Protein AF-A0A1G9JHH9-F1 (afdb_monomer_lite)

Structure (mmCIF, N/CA/C/O backbone):
data_AF-A0A1G9JHH9-F1
#
_entry.id   AF-A0A1G9JHH9-F1
#
loop_
_atom_site.group_PDB
_atom_site.id
_atom_site.type_symbol
_atom_site.label_atom_id
_atom_site.label_alt_id
_atom_site.label_comp_id
_atom_site.label_asym_id
_atom_site.label_entity_id
_atom_site.label_seq_id
_atom_site.pdbx_PDB_ins_code
_atom_site.Cartn_x
_atom_site.Cartn_y
_atom_site.Cartn_z
_atom_site.occupancy
_atom_site.B_iso_or_equiv
_atom_site.auth_seq_id
_atom_site.auth_comp_id
_atom_site.auth_asym_id
_atom_site.auth_atom_id
_atom_site.pdbx_PDB_model_num
ATOM 1 N N . MET A 1 1 ? 4.593 0.208 3.581 1.00 91.00 1 MET A N 1
ATOM 2 C CA . MET A 1 1 ? 3.877 0.507 2.322 1.00 91.00 1 MET A CA 1
ATOM 3 C C . MET A 1 1 ? 2.399 0.477 2.636 1.00 91.00 1 MET A C 1
ATOM 5 O O . MET A 1 1 ? 1.933 -0.520 3.154 1.00 91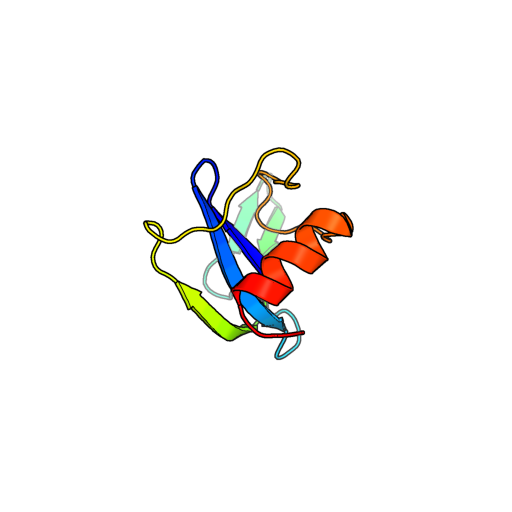.00 1 MET A O 1
ATOM 9 N N . PHE A 1 2 ? 1.692 1.583 2.410 1.00 94.19 2 PHE A N 1
ATOM 10 C CA . PHE A 1 2 ? 0.242 1.646 2.594 1.00 94.19 2 PHE A CA 1
ATOM 11 C C . PHE A 1 2 ? -0.433 1.544 1.232 1.00 94.19 2 PHE A C 1
ATOM 13 O O . PHE A 1 2 ? -0.028 2.243 0.302 1.00 94.19 2 PHE A O 1
ATOM 20 N N . THR A 1 3 ? -1.455 0.699 1.124 1.00 94.50 3 THR A N 1
ATOM 21 C CA . THR A 1 3 ? -2.182 0.472 -0.129 1.00 94.50 3 THR A CA 1
ATOM 22 C C . THR A 1 3 ? -3.529 1.160 -0.093 1.00 94.50 3 THR A C 1
ATOM 24 O O . THR A 1 3 ? -4.318 0.945 0.827 1.00 94.50 3 THR A O 1
ATOM 27 N N . HIS A 1 4 ? -3.795 1.969 -1.113 1.00 94.88 4 HIS A N 1
ATOM 28 C CA . HIS A 1 4 ? -5.016 2.747 -1.253 1.00 94.88 4 HIS A CA 1
ATOM 29 C C . HIS A 1 4 ? -5.716 2.415 -2.571 1.00 94.88 4 HIS A C 1
ATOM 31 O O . HIS A 1 4 ? -5.116 2.502 -3.640 1.00 94.88 4 HIS A O 1
ATOM 37 N N . ILE A 1 5 ? -7.007 2.095 -2.502 1.00 93.88 5 ILE A N 1
ATOM 38 C CA . ILE A 1 5 ? -7.862 1.901 -3.671 1.00 93.88 5 ILE A CA 1
ATOM 39 C C . ILE A 1 5 ? -8.602 3.215 -3.957 1.00 93.88 5 ILE A C 1
ATOM 41 O O . ILE A 1 5 ? -9.373 3.677 -3.106 1.00 93.88 5 ILE A O 1
ATOM 45 N N . PRO A 1 6 ? -8.445 3.812 -5.157 1.00 90.88 6 PRO A N 1
ATOM 46 C CA . PRO A 1 6 ? -9.176 5.013 -5.539 1.00 90.88 6 PRO A CA 1
ATOM 47 C C . PRO A 1 6 ? -10.684 4.885 -5.308 1.00 90.88 6 PRO A C 1
ATOM 49 O O . PRO A 1 6 ? -11.307 3.888 -5.684 1.00 90.88 6 PRO A O 1
ATOM 52 N N . LYS A 1 7 ? -11.273 5.930 -4.714 1.00 90.69 7 LYS A N 1
ATOM 53 C CA . LYS A 1 7 ? -12.705 6.021 -4.371 1.00 90.69 7 LYS A CA 1
ATOM 54 C C . LYS A 1 7 ? -13.191 5.000 -3.327 1.00 90.69 7 LYS A C 1
ATOM 56 O O . LYS A 1 7 ? -14.397 4.884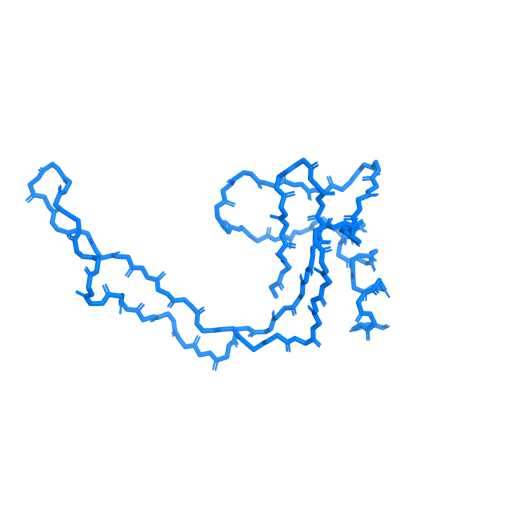 -3.143 1.00 90.69 7 LYS A O 1
ATOM 61 N N . ALA A 1 8 ? -12.292 4.257 -2.680 1.00 94.50 8 ALA A N 1
ATOM 62 C CA . ALA A 1 8 ? -12.632 3.347 -1.586 1.00 94.50 8 ALA A CA 1
ATOM 63 C C . ALA A 1 8 ? -11.879 3.708 -0.301 1.00 94.50 8 ALA A C 1
ATOM 65 O O . ALA A 1 8 ? -12.519 3.983 0.705 1.00 94.50 8 ALA A O 1
ATOM 66 N N . GLY A 1 9 ? -10.546 3.763 -0.343 1.00 95.56 9 GLY A N 1
ATOM 67 C CA . GLY A 1 9 ? -9.722 4.076 0.824 1.00 95.56 9 GLY A CA 1
ATOM 68 C C . GLY A 1 9 ? -8.520 3.152 0.983 1.00 95.56 9 GLY A C 1
ATOM 69 O O . GLY A 1 9 ? -8.154 2.417 0.063 1.00 95.56 9 GLY A O 1
ATOM 70 N N . TYR A 1 10 ? -7.888 3.211 2.152 1.00 96.50 10 TYR A N 1
ATOM 71 C CA . TYR A 1 10 ? -6.751 2.367 2.507 1.00 96.50 10 TYR A CA 1
ATOM 72 C C . TYR A 1 10 ? -7.217 0.958 2.872 1.00 96.50 10 TYR A C 1
ATOM 74 O O . TYR A 1 10 ? -8.122 0.797 3.682 1.00 96.50 10 TYR A O 1
ATOM 82 N N . VAL A 1 11 ? -6.595 -0.056 2.274 1.00 97.00 11 VAL A N 1
ATOM 83 C CA . VAL A 1 11 ? -7.005 -1.469 2.404 1.00 97.00 11 VAL A CA 1
ATOM 84 C C . VAL A 1 11 ? -5.930 -2.367 2.990 1.00 97.00 11 VAL A C 1
ATOM 86 O O . VAL A 1 11 ? -6.194 -3.530 3.266 1.00 97.00 11 VAL A O 1
ATOM 89 N N . GLY A 1 12 ? -4.714 -1.865 3.178 1.00 95.19 12 GLY A N 1
ATOM 90 C CA . GLY A 1 12 ? -3.675 -2.685 3.771 1.00 95.19 12 GLY A CA 1
ATOM 91 C C . GLY A 1 12 ? -2.351 -1.982 3.945 1.00 95.19 12 GLY A C 1
ATOM 92 O O . GLY A 1 12 ? -2.121 -0.864 3.463 1.00 95.19 12 GLY A O 1
ATOM 93 N N . VAL A 1 13 ? -1.478 -2.703 4.624 1.00 95.38 13 VAL A N 1
ATOM 94 C CA . VAL A 1 13 ? -0.128 -2.309 4.971 1.00 95.38 13 VAL A CA 1
ATOM 95 C C . VAL A 1 13 ? 0.817 -3.497 4.798 1.00 95.38 13 VAL A C 1
ATOM 97 O O . VAL A 1 13 ? 0.485 -4.634 5.138 1.00 95.38 13 VAL A O 1
ATOM 100 N N . GLY A 1 14 ? 1.965 -3.217 4.193 1.00 93.88 14 GLY A N 1
ATOM 101 C CA . GLY A 1 14 ? 3.021 -4.188 3.944 1.00 93.88 14 GLY A CA 1
ATOM 102 C C . GLY A 1 14 ? 4.410 -3.577 4.108 1.00 93.88 14 GLY A C 1
ATOM 103 O O . GLY A 1 14 ? 4.610 -2.394 3.816 1.00 93.88 14 GLY A O 1
ATOM 104 N N . THR A 1 15 ? 5.409 -4.363 4.476 1.00 93.25 15 THR A N 1
ATOM 105 C CA . THR A 1 15 ? 6.824 -3.977 4.444 1.00 93.25 15 THR A CA 1
ATOM 106 C C . THR A 1 15 ? 7.467 -4.476 3.159 1.00 93.25 15 THR A C 1
ATOM 108 O O . THR A 1 15 ? 7.227 -5.598 2.717 1.00 93.25 15 THR A O 1
ATOM 111 N N . VAL A 1 16 ? 8.298 -3.636 2.536 1.00 93.25 16 VAL A N 1
ATOM 112 C CA . VAL A 1 16 ? 9.108 -4.052 1.382 1.00 93.25 16 VAL A CA 1
ATOM 113 C C . VAL A 1 16 ? 10.102 -5.105 1.861 1.00 93.25 16 VAL A C 1
ATOM 115 O O . VAL A 1 16 ? 10.933 -4.816 2.718 1.00 93.25 16 VAL A O 1
ATOM 118 N N . SER A 1 17 ? 9.997 -6.322 1.334 1.00 93.75 17 SER A N 1
ATOM 119 C CA . SER A 1 17 ? 10.748 -7.484 1.823 1.00 93.75 17 SER A CA 1
ATOM 120 C C . SER A 1 17 ? 12.014 -7.788 1.023 1.00 93.75 17 SER A C 1
ATOM 122 O O . SER A 1 17 ? 12.764 -8.696 1.375 1.00 93.75 17 SER A O 1
ATOM 124 N N . GLY A 1 18 ? 12.287 -7.025 -0.034 1.00 91.50 18 GLY A N 1
ATOM 125 C CA . GLY A 1 18 ? 13.474 -7.194 -0.861 1.00 91.50 18 GLY A CA 1
ATOM 126 C C . GLY A 1 18 ? 13.614 -6.117 -1.931 1.00 91.50 18 GLY A C 1
ATOM 127 O O . GLY A 1 18 ? 12.791 -5.207 -2.039 1.00 91.50 18 GLY A O 1
ATOM 128 N N . GLU A 1 19 ? 14.678 -6.229 -2.722 1.00 91.62 19 GLU A N 1
ATOM 129 C CA . GLU A 1 19 ? 14.964 -5.290 -3.806 1.00 91.62 19 GLU A CA 1
ATOM 130 C C . GLU A 1 19 ? 13.930 -5.390 -4.942 1.00 91.62 19 GLU A C 1
ATOM 132 O O . GLU A 1 19 ? 13.416 -6.486 -5.201 1.00 91.62 19 GLU A O 1
ATOM 137 N N . PRO A 1 20 ? 13.629 -4.275 -5.639 1.00 90.12 20 PRO A N 1
ATOM 138 C CA . PRO A 1 20 ? 12.858 -4.303 -6.875 1.00 90.12 20 PRO A CA 1
ATOM 139 C C . PRO A 1 20 ? 13.502 -5.240 -7.899 1.00 90.12 20 PRO A C 1
ATOM 141 O O . PRO A 1 20 ? 14.716 -5.210 -8.091 1.00 90.12 20 PRO A O 1
ATOM 144 N N . ARG A 1 21 ? 12.693 -6.047 -8.585 1.00 88.75 21 ARG A N 1
ATOM 145 C CA . ARG A 1 21 ? 13.155 -6.972 -9.627 1.00 88.75 21 ARG A CA 1
ATOM 146 C C . ARG A 1 21 ? 12.428 -6.683 -10.935 1.00 88.75 21 ARG A C 1
ATOM 148 O O . ARG A 1 21 ? 11.242 -6.348 -10.881 1.00 88.75 21 ARG A O 1
ATOM 155 N N . PRO A 1 22 ? 13.099 -6.796 -12.091 1.00 88.00 22 PRO A N 1
ATOM 156 C CA . PRO A 1 22 ? 12.408 -6.718 -13.367 1.00 88.00 22 PRO A CA 1
ATOM 157 C C . PRO A 1 22 ? 11.399 -7.866 -13.460 1.00 88.00 22 PRO A C 1
ATOM 159 O O . PRO A 1 22 ? 11.678 -8.990 -13.040 1.00 88.00 22 PRO A O 1
ATOM 162 N N . PHE A 1 23 ? 10.219 -7.579 -13.993 1.00 86.44 23 PHE A N 1
ATOM 163 C CA . PHE A 1 23 ? 9.251 -8.602 -14.349 1.00 86.44 23 PHE A CA 1
ATOM 164 C C . PHE A 1 23 ? 9.560 -9.066 -15.774 1.00 86.44 23 PHE A C 1
ATOM 166 O 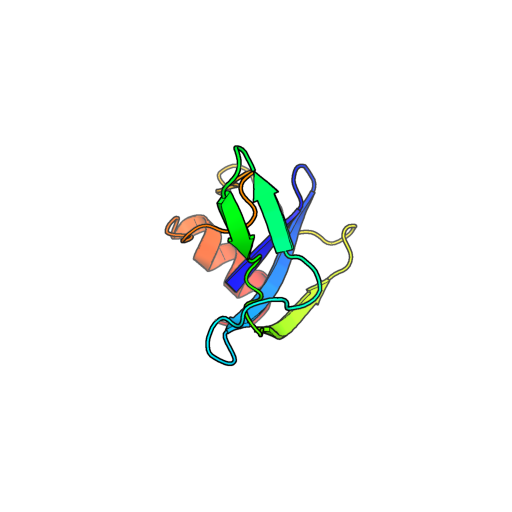O . PHE A 1 23 ? 9.222 -8.383 -16.738 1.00 86.44 23 PHE A O 1
ATOM 173 N N . GLU A 1 24 ? 10.266 -10.195 -15.896 1.00 76.12 24 GLU A N 1
ATOM 174 C CA . GLU A 1 24 ? 10.837 -10.682 -17.166 1.00 76.12 24 GLU A CA 1
ATOM 175 C C . GLU A 1 24 ? 9.788 -10.882 -18.271 1.00 76.12 24 GLU A C 1
ATOM 177 O O . GLU A 1 24 ? 10.093 -10.732 -19.451 1.00 76.12 24 GLU A O 1
ATOM 182 N N . GLU A 1 25 ? 8.540 -11.165 -17.894 1.00 70.00 25 GLU A N 1
ATOM 183 C CA . GLU A 1 25 ? 7.435 -11.404 -18.825 1.00 70.00 25 GLU A CA 1
ATOM 184 C C . GLU A 1 25 ? 6.751 -10.118 -19.331 1.00 70.00 25 GLU A C 1
ATOM 186 O O . GLU A 1 25 ? 6.004 -10.183 -20.307 1.00 70.00 25 GLU A O 1
ATOM 191 N N . ALA A 1 26 ? 7.007 -8.944 -18.732 1.00 68.50 26 ALA A N 1
ATOM 192 C CA . ALA A 1 26 ? 6.470 -7.660 -19.205 1.00 68.50 26 ALA A CA 1
ATOM 193 C C . ALA A 1 26 ? 7.585 -6.722 -19.678 1.00 68.50 26 ALA A C 1
ATOM 195 O O . ALA A 1 26 ? 7.958 -5.746 -19.017 1.00 68.50 26 ALA A O 1
ATOM 196 N N . VAL A 1 27 ? 8.094 -7.020 -20.872 1.00 73.00 27 VAL A N 1
ATOM 197 C CA . VAL A 1 27 ? 8.911 -6.089 -21.651 1.00 73.00 27 VAL A CA 1
ATOM 198 C C . VAL A 1 27 ? 7.997 -5.354 -22.626 1.00 73.00 27 VAL A C 1
ATOM 200 O O . VAL A 1 27 ? 7.345 -5.967 -23.471 1.00 73.00 27 VAL A O 1
ATOM 203 N N . LEU A 1 28 ? 7.927 -4.030 -22.498 1.00 76.44 28 LEU A N 1
ATOM 204 C CA . LEU A 1 28 ? 7.094 -3.172 -23.338 1.00 76.44 28 LEU A CA 1
ATOM 205 C C . LEU A 1 28 ? 7.976 -2.362 -24.285 1.00 76.44 28 LEU A C 1
ATOM 207 O O . LEU A 1 28 ? 8.809 -1.584 -23.826 1.00 76.44 28 LEU A O 1
ATOM 211 N N . SER A 1 29 ? 7.749 -2.475 -25.593 1.00 77.75 29 SER A N 1
ATOM 212 C CA . SER A 1 29 ? 8.421 -1.614 -26.570 1.00 77.75 29 SER A CA 1
ATOM 213 C C . SER A 1 29 ? 7.640 -0.306 -26.732 1.00 77.75 29 SER A C 1
ATOM 215 O O . SER A 1 29 ? 6.530 -0.288 -27.270 1.00 77.75 29 SER A O 1
ATOM 217 N N . VAL A 1 30 ? 8.187 0.803 -26.227 1.00 78.88 30 VAL A N 1
ATOM 218 C CA . VAL A 1 30 ? 7.556 2.132 -26.239 1.00 78.88 30 VAL A CA 1
ATOM 219 C C . VAL A 1 30 ? 8.458 3.101 -26.994 1.00 78.88 30 VAL A C 1
ATOM 221 O O . VAL A 1 30 ? 9.516 3.483 -26.508 1.00 78.88 30 VAL A O 1
ATOM 224 N N . GLY A 1 31 ? 8.039 3.518 -28.193 1.00 81.75 31 GLY A N 1
ATOM 225 C CA . GLY A 1 31 ? 8.815 4.456 -29.017 1.00 81.75 31 GLY A CA 1
ATOM 226 C C . GLY A 1 31 ? 10.115 3.876 -29.590 1.00 81.75 31 GLY A C 1
ATOM 227 O O . GLY A 1 31 ? 11.008 4.642 -29.933 1.00 81.75 31 GLY A O 1
ATOM 228 N N . GLY A 1 32 ? 10.222 2.546 -29.694 1.00 85.06 32 GLY A N 1
ATOM 229 C CA . GLY A 1 32 ? 11.432 1.850 -30.147 1.00 85.06 32 GLY A CA 1
ATOM 230 C C . GLY A 1 32 ? 12.433 1.532 -29.032 1.00 85.06 32 GLY A C 1
ATOM 231 O O . GLY A 1 32 ? 13.491 0.981 -29.320 1.00 85.06 32 GLY A O 1
ATOM 232 N N . GLU A 1 33 ? 12.102 1.854 -27.778 1.00 83.44 33 GLU A N 1
ATOM 233 C CA . GLU A 1 33 ? 12.872 1.472 -26.594 1.00 83.44 33 GLU A CA 1
ATOM 234 C C . GLU A 1 33 ? 12.120 0.414 -25.787 1.00 83.44 33 GLU A C 1
ATOM 236 O O . GLU A 1 33 ? 10.934 0.579 -25.482 1.00 83.44 33 GLU A O 1
ATOM 241 N N . ASP A 1 34 ? 12.825 -0.639 -25.386 1.00 81.88 34 ASP A N 1
ATOM 242 C CA . ASP A 1 34 ? 12.277 -1.659 -24.501 1.00 81.88 34 ASP A CA 1
ATOM 243 C C . ASP A 1 34 ? 12.337 -1.181 -23.046 1.00 81.88 34 ASP A C 1
ATOM 245 O O . ASP A 1 34 ? 13.389 -0.800 -22.524 1.00 81.88 34 ASP A O 1
ATOM 249 N N . ARG A 1 35 ? 11.183 -1.186 -22.377 1.00 81.81 35 ARG A N 1
ATOM 250 C CA . ARG A 1 35 ? 11.028 -0.832 -20.965 1.00 81.81 35 ARG A CA 1
ATOM 251 C C . ARG A 1 35 ? 10.621 -2.062 -20.171 1.00 81.81 35 ARG A C 1
ATOM 253 O O . ARG A 1 35 ? 9.650 -2.729 -20.520 1.00 81.81 35 ARG A O 1
ATOM 260 N N . CYS A 1 36 ? 11.330 -2.313 -19.076 1.00 82.56 36 CYS A N 1
ATOM 261 C CA . CYS A 1 36 ? 10.962 -3.351 -18.121 1.00 82.56 36 CYS A CA 1
ATOM 262 C C . CYS A 1 36 ? 10.000 -2.793 -17.075 1.00 82.56 36 CYS A C 1
ATOM 264 O O . CYS A 1 36 ? 10.236 -1.718 -16.509 1.00 82.56 36 CYS A O 1
ATOM 266 N N . GLU A 1 37 ? 8.955 -3.552 -16.764 1.00 85.69 37 GLU A N 1
ATOM 267 C CA . GLU A 1 37 ? 8.199 -3.338 -15.536 1.00 85.69 37 GLU A CA 1
ATOM 268 C C . GLU A 1 37 ? 8.986 -3.861 -14.331 1.00 85.69 37 GLU A C 1
ATOM 270 O O . GLU A 1 37 ? 9.734 -4.835 -14.423 1.00 85.69 37 GLU A O 1
ATOM 275 N N . TRP A 1 38 ? 8.831 -3.198 -13.186 1.00 86.75 38 TRP A N 1
ATOM 276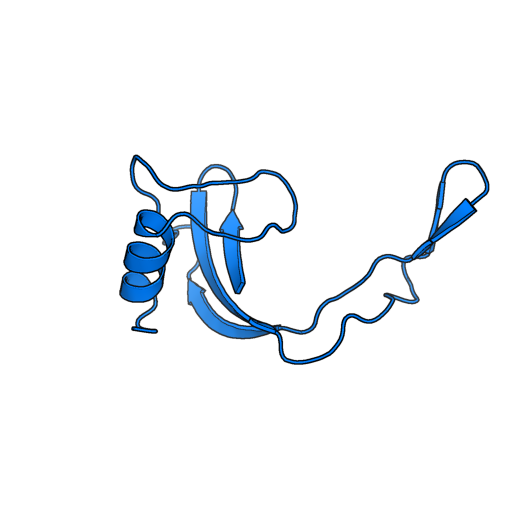 C CA . TRP A 1 38 ? 9.516 -3.562 -11.948 1.00 86.75 38 TRP A CA 1
ATOM 277 C C . TRP A 1 38 ? 8.495 -3.985 -10.905 1.00 86.75 38 TRP A C 1
ATOM 279 O O . TRP A 1 38 ? 7.552 -3.247 -10.612 1.00 86.75 38 TRP A O 1
ATOM 289 N N . ILE A 1 39 ? 8.722 -5.143 -10.297 1.00 89.12 39 ILE A N 1
ATOM 290 C CA . ILE A 1 39 ? 7.967 -5.614 -9.140 1.00 89.12 39 ILE A CA 1
ATOM 291 C C . ILE A 1 39 ? 8.776 -5.388 -7.870 1.00 89.12 39 ILE A C 1
ATOM 293 O O . ILE A 1 39 ? 9.984 -5.611 -7.828 1.00 89.12 39 ILE A O 1
ATOM 297 N N . VAL A 1 40 ? 8.102 -4.952 -6.810 1.00 90.31 40 VAL A N 1
ATOM 298 C CA . VAL A 1 40 ? 8.700 -4.798 -5.481 1.00 90.31 40 VAL A CA 1
ATOM 299 C C . VAL A 1 40 ? 8.056 -5.833 -4.564 1.00 90.31 40 VAL A C 1
ATOM 301 O O . VAL A 1 40 ? 6.838 -5.774 -4.379 1.00 90.31 40 VAL A O 1
ATOM 304 N N . PRO A 1 41 ? 8.819 -6.786 -4.002 1.00 91.69 41 PRO A N 1
ATOM 305 C CA . PRO A 1 41 ? 8.255 -7.774 -3.096 1.00 91.69 41 PRO A CA 1
ATOM 306 C C . PRO A 1 41 ? 7.820 -7.100 -1.790 1.00 91.69 41 PRO A C 1
ATOM 308 O O . PRO A 1 41 ? 8.545 -6.287 -1.209 1.00 91.69 41 PRO A O 1
ATOM 311 N N . VAL A 1 42 ? 6.611 -7.434 -1.342 1.00 93.25 42 VAL A N 1
ATOM 312 C CA . VAL A 1 42 ? 6.006 -6.893 -0.124 1.00 93.25 42 VAL A CA 1
ATOM 313 C C . VAL A 1 42 ? 5.483 -8.042 0.723 1.00 93.25 42 VAL A C 1
ATOM 315 O O . VAL A 1 42 ? 4.745 -8.896 0.235 1.00 93.25 42 VAL A O 1
ATOM 318 N N . THR A 1 43 ? 5.859 -8.043 1.998 1.00 94.62 43 THR A N 1
ATOM 319 C CA . THR A 1 43 ? 5.240 -8.884 3.023 1.00 94.62 43 THR A CA 1
ATOM 320 C C . THR A 1 43 ? 4.105 -8.091 3.650 1.00 94.62 43 THR A C 1
ATOM 322 O O . THR A 1 43 ? 4.337 -7.002 4.162 1.00 94.62 43 THR A O 1
ATOM 325 N N . TRP A 1 44 ? 2.881 -8.609 3.589 1.00 94.62 44 TRP A N 1
ATOM 326 C CA . TRP A 1 44 ? 1.716 -7.953 4.184 1.00 94.62 44 TRP A CA 1
ATOM 327 C C . TRP A 1 44 ? 1.686 -8.169 5.695 1.00 94.62 44 TRP A C 1
ATOM 329 O O . TRP A 1 44 ? 1.721 -9.315 6.141 1.00 94.62 44 TRP A O 1
ATOM 339 N N . GLU A 1 45 ? 1.577 -7.092 6.475 1.00 94.94 45 GLU A N 1
ATOM 340 C CA . GLU A 1 45 ? 1.270 -7.208 7.905 1.00 94.94 45 GLU A CA 1
ATOM 341 C C . GLU A 1 45 ? -0.239 -7.298 8.137 1.00 94.94 45 GLU A C 1
ATOM 343 O O . GLU A 1 45 ? -0.689 -8.078 8.973 1.00 94.94 45 GLU A O 1
ATOM 348 N N . ALA A 1 46 ? -1.026 -6.524 7.383 1.00 94.88 46 ALA A N 1
ATOM 349 C CA . ALA A 1 46 ? -2.481 -6.562 7.455 1.00 94.88 46 ALA A CA 1
ATOM 350 C C . ALA A 1 46 ? -3.131 -6.105 6.144 1.00 94.88 46 ALA A C 1
ATOM 352 O O . ALA A 1 46 ? -2.635 -5.222 5.440 1.00 94.88 46 ALA A O 1
ATOM 353 N N . SER A 1 47 ? -4.293 -6.679 5.842 1.00 95.50 47 SER A N 1
ATOM 354 C CA . SER A 1 47 ? -5.140 -6.266 4.726 1.00 95.50 47 SER A CA 1
ATOM 355 C C . SER A 1 47 ? -6.602 -6.556 5.030 1.00 95.50 47 SER A C 1
ATOM 357 O O . SER A 1 47 ? -6.907 -7.563 5.665 1.00 95.50 47 SER A O 1
ATOM 359 N N . VAL A 1 48 ? -7.494 -5.718 4.518 1.00 96.19 48 VAL A N 1
ATOM 360 C CA . VAL A 1 48 ? -8.946 -5.866 4.643 1.00 96.19 48 VAL A CA 1
ATOM 361 C C . VAL A 1 48 ? -9.612 -5.871 3.262 1.00 96.19 48 VAL A C 1
ATOM 363 O O . VAL A 1 48 ? -9.049 -5.334 2.300 1.00 96.19 48 VAL A O 1
ATOM 366 N N . PRO A 1 49 ? -10.815 -6.459 3.121 1.00 97.12 49 PRO A N 1
ATOM 367 C CA . PRO A 1 49 ? -11.599 -6.350 1.896 1.00 97.12 49 PRO A CA 1
ATOM 368 C C . PRO A 1 49 ? -11.891 -4.890 1.525 1.00 97.12 49 PRO A C 1
ATOM 370 O O . PRO A 1 49 ? -11.986 -4.017 2.384 1.00 97.12 49 PRO A O 1
ATOM 373 N N . ARG A 1 50 ? -12.155 -4.622 0.237 1.00 96.12 50 ARG A N 1
ATOM 374 C CA . ARG A 1 50 ? -12.525 -3.276 -0.254 1.00 96.12 50 ARG A CA 1
ATOM 375 C C . ARG A 1 50 ? -13.686 -2.645 0.530 1.00 96.12 50 ARG A C 1
ATOM 377 O O . ARG A 1 50 ? -13.712 -1.429 0.683 1.00 96.12 50 ARG A O 1
ATOM 384 N N . ALA A 1 51 ? -14.651 -3.452 0.971 1.00 96.50 51 ALA A N 1
ATOM 385 C CA . ALA A 1 51 ? -15.818 -2.983 1.721 1.00 96.50 51 ALA A CA 1
ATOM 386 C C . ALA A 1 51 ? -15.458 -2.396 3.098 1.00 96.50 51 ALA A C 1
ATOM 388 O O . ALA A 1 51 ? -16.217 -1.598 3.635 1.00 96.50 51 ALA A O 1
ATOM 389 N N . GLU A 1 52 ? -14.293 -2.760 3.630 1.00 96.62 52 GLU A N 1
ATOM 390 C CA . GLU A 1 52 ? -13.779 -2.337 4.934 1.00 96.62 52 GLU A CA 1
ATOM 391 C C . GLU A 1 52 ? -12.644 -1.308 4.793 1.00 96.62 52 GLU A C 1
ATOM 393 O O . GLU A 1 52 ? -11.933 -1.022 5.752 1.00 96.62 52 GLU A O 1
ATOM 398 N N . ALA A 1 53 ? -12.464 -0.732 3.597 1.00 97.12 53 ALA A N 1
ATOM 399 C CA . ALA A 1 53 ? -11.427 0.259 3.343 1.00 97.12 53 ALA A CA 1
ATOM 400 C C . ALA A 1 53 ? -11.567 1.482 4.266 1.00 97.12 53 ALA A C 1
ATOM 402 O O . ALA A 1 53 ? -12.638 2.085 4.379 1.00 97.12 53 ALA A O 1
ATOM 403 N N . LEU A 1 54 ? -10.458 1.904 4.876 1.00 97.12 54 LEU A N 1
ATOM 404 C CA . LEU A 1 54 ? -10.432 3.084 5.729 1.00 97.12 54 LEU A CA 1
ATOM 405 C C . LEU A 1 54 ? -10.345 4.358 4.887 1.00 97.12 54 LEU A C 1
ATOM 407 O O . LEU A 1 54 ? -9.360 4.599 4.180 1.00 97.12 54 LEU A O 1
ATOM 411 N N . TRP A 1 55 ? -11.338 5.228 5.040 1.00 96.81 55 TRP A N 1
ATOM 412 C CA . TRP A 1 55 ? -11.328 6.568 4.468 1.00 96.81 55 TRP A CA 1
ATOM 413 C C . TRP A 1 55 ? -11.914 7.595 5.434 1.00 96.81 55 TRP A C 1
ATOM 415 O O . TRP A 1 55 ? -12.927 7.342 6.086 1.00 96.81 55 TRP A O 1
ATOM 425 N N . ARG A 1 56 ? -11.290 8.775 5.508 1.00 94.56 56 ARG A N 1
ATOM 426 C CA . ARG A 1 56 ? -11.778 9.931 6.271 1.00 94.56 56 ARG A CA 1
ATOM 427 C C . ARG A 1 56 ? -11.464 11.223 5.523 1.00 94.56 56 ARG A C 1
ATOM 429 O O . ARG A 1 56 ? -10.508 11.291 4.749 1.00 94.56 56 ARG A O 1
ATOM 436 N N . THR A 1 57 ? -12.254 12.265 5.770 1.00 94.12 57 THR A N 1
ATOM 437 C CA . THR A 1 57 ? -11.969 13.610 5.253 1.00 94.12 57 THR A CA 1
ATOM 438 C C . THR A 1 57 ? -10.562 14.043 5.669 1.00 94.12 57 THR A C 1
ATOM 440 O O . THR A 1 57 ? -10.190 13.914 6.832 1.00 94.12 57 THR A O 1
ATOM 443 N N . GLY A 1 58 ? -9.778 14.550 4.714 1.00 92.81 58 GLY A N 1
ATOM 444 C CA . GLY A 1 58 ? -8.391 14.969 4.941 1.00 92.81 58 GLY A CA 1
ATOM 445 C C . GLY A 1 58 ? -7.339 13.880 4.711 1.00 92.81 58 GLY A C 1
ATOM 446 O O . GLY A 1 58 ? -6.149 14.162 4.831 1.00 92.81 58 GLY A O 1
ATOM 447 N N . PHE A 1 59 ? -7.736 12.654 4.352 1.00 95.75 59 PHE A N 1
ATOM 448 C CA . P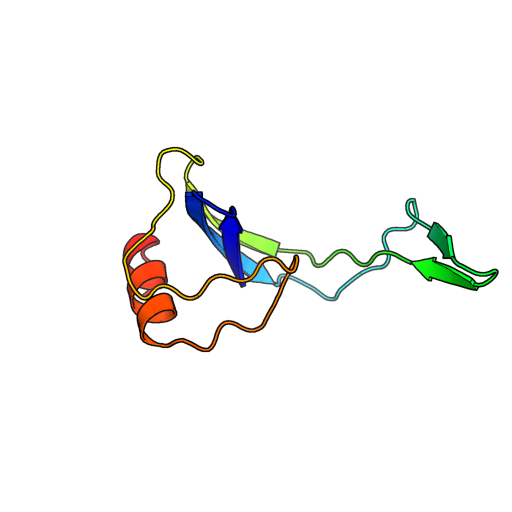HE A 1 59 ? -6.778 11.632 3.934 1.00 95.75 59 PHE A CA 1
ATOM 449 C C . PHE A 1 59 ? -6.084 12.013 2.628 1.00 95.75 59 PHE A C 1
ATOM 451 O O . PHE A 1 59 ? -6.713 12.448 1.662 1.00 95.75 59 PHE A O 1
ATOM 458 N N . PHE A 1 60 ? -4.771 11.798 2.590 1.00 95.25 60 PHE A N 1
ATOM 459 C CA . PHE A 1 60 ? -4.013 11.867 1.352 1.00 95.25 60 PHE A CA 1
ATOM 460 C C . PHE A 1 60 ? -4.351 10.656 0.477 1.00 95.25 60 PHE A C 1
ATOM 462 O O . PHE A 1 60 ? -4.321 9.519 0.947 1.00 95.25 60 PHE A O 1
ATOM 469 N N . ALA A 1 61 ? -4.607 10.896 -0.805 1.00 89.94 61 ALA A N 1
ATOM 470 C CA . ALA A 1 61 ? -4.742 9.862 -1.820 1.00 89.94 61 ALA A CA 1
ATOM 471 C C . ALA A 1 61 ? -4.013 10.290 -3.089 1.00 89.94 61 ALA A C 1
ATOM 473 O O . ALA A 1 61 ? -4.047 11.456 -3.478 1.00 89.94 61 ALA A O 1
ATOM 474 N N . ASN A 1 62 ? -3.390 9.322 -3.749 1.00 84.50 62 ASN A N 1
ATOM 475 C CA . ASN A 1 62 ? -2.742 9.502 -5.036 1.00 84.50 62 ASN A CA 1
ATOM 476 C C . ASN A 1 62 ? -3.323 8.498 -6.039 1.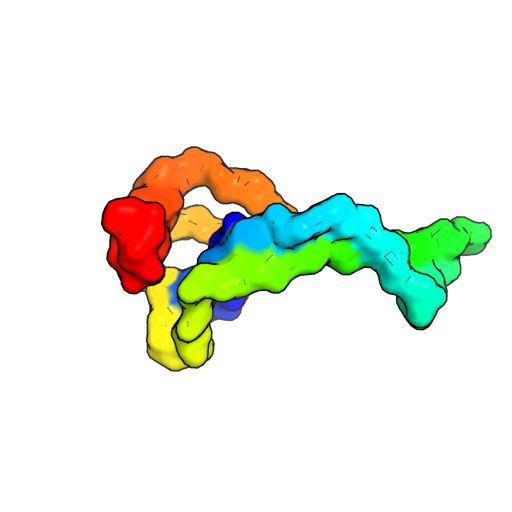00 84.50 62 ASN A C 1
ATOM 478 O O . ASN A 1 62 ? -3.664 7.379 -5.659 1.00 84.50 62 ASN A O 1
ATOM 482 N N . GLN A 1 63 ? -3.451 8.907 -7.302 1.00 79.88 63 GLN A N 1
ATOM 483 C CA . GLN A 1 63 ? -3.854 8.019 -8.395 1.00 79.88 63 GLN A CA 1
ATOM 484 C C . GLN A 1 63 ? -2.680 7.234 -8.991 1.00 79.88 63 GLN A C 1
ATOM 486 O O . GLN A 1 63 ? -2.913 6.242 -9.674 1.00 79.88 63 GLN A O 1
ATOM 491 N N . ASN A 1 64 ? -1.432 7.645 -8.739 1.00 83.88 64 ASN A N 1
ATOM 492 C CA . ASN A 1 64 ? -0.272 6.876 -9.191 1.00 83.88 64 ASN A CA 1
ATOM 493 C C . ASN A 1 64 ? -0.167 5.560 -8.410 1.00 83.88 64 ASN A C 1
ATOM 495 O O . ASN A 1 64 ? -0.486 5.520 -7.220 1.00 83.88 64 ASN A O 1
ATOM 499 N N . SER A 1 65 ? 0.377 4.521 -9.050 1.00 79.69 65 SER A N 1
ATOM 500 C CA . SER A 1 65 ? 0.519 3.176 -8.470 1.00 79.69 65 SER A CA 1
ATOM 501 C C . SER A 1 65 ? 1.270 3.156 -7.136 1.00 79.69 65 SER A C 1
ATOM 503 O O . SER A 1 65 ? 0.960 2.353 -6.263 1.00 79.69 65 SER A O 1
ATOM 505 N N . ALA A 1 66 ? 2.248 4.050 -6.961 1.00 84.62 66 ALA A N 1
ATOM 506 C CA . ALA A 1 66 ? 2.960 4.230 -5.704 1.00 84.62 66 ALA A CA 1
ATOM 507 C C . ALA A 1 66 ? 3.442 5.676 -5.534 1.00 84.62 66 ALA A C 1
ATOM 509 O O . ALA A 1 66 ? 3.780 6.370 -6.494 1.00 84.62 66 ALA A O 1
ATOM 510 N N . CYS A 1 67 ? 3.520 6.130 -4.286 1.00 87.38 67 CYS A N 1
ATOM 511 C CA . CYS A 1 67 ? 4.222 7.352 -3.909 1.00 87.38 67 CYS A CA 1
ATOM 512 C C . CYS A 1 67 ? 4.638 7.305 -2.441 1.00 87.38 67 CYS A C 1
ATOM 514 O O . CYS A 1 67 ? 4.081 6.552 -1.641 1.00 87.38 67 CYS A O 1
ATOM 516 N N . LYS A 1 68 ? 5.576 8.174 -2.057 1.00 90.12 68 LYS A N 1
ATOM 517 C CA . LYS A 1 68 ? 5.941 8.346 -0.652 1.00 90.12 68 LYS A CA 1
ATOM 518 C C . LYS A 1 68 ? 4.824 9.075 0.100 1.00 90.12 68 LYS A C 1
ATOM 520 O O . LYS A 1 68 ? 4.640 10.276 -0.089 1.00 90.12 68 LYS A O 1
ATOM 525 N N . LEU A 1 69 ? 4.129 8.366 0.988 1.00 91.69 69 LEU A N 1
ATOM 526 C CA . LEU A 1 69 ? 3.174 8.967 1.916 1.00 91.69 69 LEU A CA 1
ATOM 527 C C . LEU A 1 69 ? 3.930 9.769 2.988 1.00 91.69 69 LEU A C 1
ATOM 529 O O . LEU A 1 69 ? 4.804 9.234 3.665 1.00 91.69 69 LEU A O 1
ATOM 533 N N . ARG A 1 70 ? 3.618 11.063 3.112 1.00 94.00 70 ARG A N 1
ATOM 534 C CA . ARG A 1 70 ? 4.217 11.978 4.109 1.00 94.00 70 ARG A CA 1
ATOM 535 C C . ARG A 1 70 ? 3.187 12.681 4.994 1.00 94.00 70 ARG A C 1
ATOM 537 O O . ARG A 1 70 ? 3.564 13.427 5.887 1.00 94.00 70 ARG A O 1
ATOM 544 N N . ALA A 1 71 ? 1.899 12.498 4.716 1.00 95.38 71 ALA A N 1
ATOM 545 C CA . ALA A 1 71 ? 0.832 13.152 5.454 1.00 95.38 71 ALA A CA 1
ATOM 546 C C . ALA A 1 71 ? 0.680 12.487 6.829 1.00 95.38 71 ALA A C 1
ATOM 548 O O . ALA A 1 71 ? 0.051 11.434 6.918 1.00 95.38 71 ALA A O 1
ATOM 549 N N . CYS A 1 72 ? 1.253 13.090 7.880 1.00 94.94 72 CYS A N 1
ATOM 550 C CA . CYS A 1 72 ? 1.283 12.513 9.232 1.00 94.94 72 CYS A CA 1
ATOM 551 C C . CYS A 1 72 ? -0.106 12.083 9.710 1.00 94.94 72 CYS A C 1
ATOM 553 O O . CYS A 1 72 ? -0.275 10.941 10.106 1.00 94.94 72 CYS A O 1
ATOM 555 N N . PHE A 1 73 ? -1.125 12.932 9.529 1.00 95.69 73 PHE A N 1
ATOM 556 C CA . PHE A 1 73 ? -2.507 12.592 9.880 1.00 95.69 73 PHE A CA 1
ATOM 557 C C . PHE A 1 73 ? -2.994 11.286 9.229 1.00 95.69 73 PHE A C 1
ATOM 559 O O . PHE A 1 73 ? -3.614 10.454 9.880 1.00 95.69 73 PHE A O 1
ATOM 566 N N . THR A 1 74 ? -2.695 11.082 7.943 1.00 96.31 74 THR A N 1
ATOM 567 C CA . THR A 1 74 ? -3.061 9.841 7.247 1.00 96.31 74 THR A CA 1
ATOM 568 C C . THR A 1 74 ? -2.252 8.657 7.770 1.00 96.31 74 THR A C 1
ATOM 570 O O . THR A 1 74 ? -2.815 7.589 7.978 1.00 96.31 74 THR A O 1
ATOM 573 N N . ILE A 1 75 ? -0.950 8.841 8.004 1.00 95.19 75 ILE A N 1
ATOM 574 C CA . ILE A 1 75 ? -0.074 7.788 8.531 1.00 95.19 75 ILE A CA 1
ATOM 575 C C . ILE A 1 75 ? -0.570 7.324 9.901 1.00 95.19 75 ILE A C 1
ATOM 577 O O . ILE A 1 75 ? -0.743 6.124 10.092 1.00 95.19 75 ILE A O 1
ATOM 581 N N . ASP A 1 76 ? -0.849 8.247 10.817 1.00 95.19 76 ASP A N 1
ATOM 582 C CA . ASP A 1 76 ? -1.257 7.932 12.187 1.00 95.19 76 ASP A CA 1
ATOM 583 C C . ASP A 1 76 ? -2.584 7.164 12.211 1.00 95.19 76 ASP A C 1
ATOM 585 O O . ASP A 1 76 ? -2.708 6.129 12.867 1.00 95.19 76 ASP A O 1
ATOM 589 N N . GLU A 1 77 ? -3.576 7.633 11.451 1.00 96.31 77 GLU A N 1
ATOM 590 C CA . GLU A 1 77 ? -4.906 7.024 11.411 1.00 96.31 77 GLU A CA 1
ATOM 591 C C . GLU A 1 77 ? -4.901 5.642 10.756 1.00 96.31 77 GLU A C 1
ATOM 593 O O . GLU A 1 77 ? -5.517 4.707 11.273 1.00 96.31 77 GLU A O 1
ATOM 598 N N . VAL A 1 78 ? -4.192 5.495 9.633 1.00 95.38 78 VAL A N 1
ATOM 599 C CA . VAL A 1 78 ? -4.092 4.215 8.924 1.00 95.38 78 VAL A CA 1
ATOM 600 C C . VAL A 1 78 ? -3.280 3.213 9.748 1.00 95.38 78 VAL A C 1
ATOM 602 O O . VAL A 1 78 ? -3.685 2.059 9.867 1.00 95.38 78 VAL A O 1
ATOM 605 N N . SER A 1 79 ? -2.184 3.643 10.382 1.00 94.50 79 SER A N 1
ATOM 606 C CA . SER A 1 79 ? -1.385 2.768 11.252 1.00 94.50 79 SER A CA 1
ATOM 607 C C . SER A 1 79 ? -2.200 2.278 12.447 1.00 94.50 79 SER A C 1
ATOM 609 O O . SER A 1 79 ? -2.174 1.088 12.754 1.00 94.50 79 SER A O 1
ATOM 611 N N . ARG A 1 80 ? -2.977 3.166 13.086 1.00 94.75 80 ARG A N 1
ATOM 612 C CA . ARG A 1 80 ? -3.865 2.797 14.197 1.00 94.75 80 ARG A CA 1
ATOM 613 C C . ARG A 1 80 ? -4.934 1.800 13.758 1.00 94.75 80 ARG A C 1
ATOM 615 O O . ARG A 1 80 ? -5.210 0.851 14.481 1.00 94.75 80 ARG A O 1
ATOM 622 N N . HIS A 1 81 ? -5.533 2.002 12.585 1.00 95.00 81 HIS A N 1
ATOM 623 C CA . HIS A 1 81 ? -6.562 1.103 12.062 1.00 95.00 81 HIS A CA 1
ATOM 624 C C . HIS A 1 81 ? -6.038 -0.317 11.811 1.00 95.00 81 HIS A C 1
ATOM 626 O O . HIS A 1 81 ? -6.742 -1.276 12.109 1.00 95.00 81 HIS A O 1
ATOM 632 N N . PHE A 1 82 ? -4.805 -0.451 11.315 1.00 95.19 82 PHE A N 1
ATOM 633 C CA . PHE A 1 82 ? -4.175 -1.751 11.062 1.00 95.19 82 PHE A CA 1
ATOM 634 C C . PHE A 1 82 ? -3.359 -2.301 12.248 1.00 95.19 82 PHE A C 1
ATOM 636 O O . PHE A 1 82 ? -2.764 -3.366 12.120 1.00 95.19 82 PHE A O 1
ATOM 643 N N . GLY A 1 83 ? -3.335 -1.614 13.398 1.00 92.56 83 GLY A N 1
ATOM 644 C CA . GLY A 1 83 ? -2.709 -2.111 14.632 1.00 92.56 83 GLY A CA 1
ATOM 645 C C . GLY A 1 83 ? -1.181 -2.215 14.588 1.00 92.56 83 GLY A C 1
ATOM 646 O O . GLY A 1 83 ? -0.610 -3.102 15.215 1.00 92.56 83 GLY A O 1
ATOM 647 N N . ILE A 1 84 ? -0.522 -1.337 13.830 1.00 86.31 84 ILE A N 1
ATOM 648 C CA . ILE A 1 84 ? 0.940 -1.346 13.606 1.00 86.31 84 ILE A CA 1
ATOM 649 C C . ILE A 1 84 ? 1.679 -0.244 14.388 1.00 86.31 84 ILE A C 1
ATOM 651 O O . ILE A 1 84 ? 2.880 -0.048 14.198 1.00 86.31 84 ILE A O 1
ATOM 655 N N . VAL A 1 85 ? 0.954 0.479 15.248 1.00 66.69 85 VAL A N 1
ATOM 656 C CA . VAL A 1 85 ? 1.434 1.505 16.191 1.00 66.69 85 VAL A CA 1
ATOM 657 C C . VAL A 1 85 ? 0.772 1.333 17.546 1.00 66.69 85 VAL A C 1
ATOM 659 O O . VAL A 1 85 ? -0.418 0.940 17.567 1.00 66.69 85 VAL A O 1
#

pLDDT: mean 90.17, std 7.15, range [66.69, 97.12]

Organism: NCBI:txid417292

Sequence (85 aa):
MFTHIPKAGYVGVGTVSGEPRPFEEAVLSVGGEDRCEWIVPVTWEASVPRAEALWRTGFFANQNSACKLRACFTIDEVSRHFGIV

Radius of gyration: 15.34 Å; chains: 1; bounding box: 31×26×46 Å

Foldseek 3Di:
DWDADPPQATFFDWDQPDDKDFPPVDFDQDPNDTDTDIDTDTDTPDGHPSNPHDDDPPADDDPDPDDDDDRVVNVVVVCVVSVVD

Secondary structure (DSSP, 8-state):
-EEEETTTEEEEEEEE-S--EEEEEEEEEETTEEEEEEE--EEEEEE--GGG-B--TT----SSS------HHHHHHHHHHTT--